Protein AF-A0A5J9T6I3-F1 (afdb_monomer)

Organism: NCBI:txid38414

Nearest PDB structures (foldseek):
  5jdk-assembly1_A  TM=7.201E-01  e=3.651E-01  Schizosaccharomyces pombe 972h-

Solvent-accessible surface area (backbone atoms only — not comparable to full-atom values): 6370 Å² total; per-residue (Å²): 134,81,82,77,71,75,74,78,83,66,51,72,65,41,55,48,51,53,40,50,52,40,34,58,44,24,75,74,68,76,42,82,64,50,42,62,54,51,34,63,74,40,57,92,70,48,83,59,82,85,70,44,38,68,54,50,44,51,47,52,51,50,53,53,51,52,44,50,48,23,50,79,68,78,37,74,83,75,64,61,74,62,41,47,52,52,43,57,42,46,47,69,59,42,50,72,58,50,69,76,46,65,89,72,80,120

Sequence (106 aa):
MAHVAGNDSWSFADEVMILEAIVDMSDLEGMHPSPMDLHLELHGRLMRENAAPHDLAKKKHNLKTKFRRALEDGGPQQGGERNQKLFELSKKVWPDILEMYPHMME

pLDDT: mean 76.87, std 13.87, range [35.81, 90.0]

Radius of gyration: 14.34 Å; Cα contacts (8 Å, |Δi|>4): 78; chains: 1; bounding box: 32×42×34 Å

Mean predicted aligned error: 8.35 Å

InterPro domains:
  IPR053932 Glabrous enhancer-binding protein-like, DBD domain [PF04504] (9-94)

Foldseek 3Di:
DDPCPPPLPFDLVNLLLLLVVQLVVCVVPVDGDQLVVSCVVCPVVGPDPPCHSVSSVVSVVVLLVLLLVCLVVLHNPDDPPSSVSSNVSSCSNCVVVCVVSVVNVD

Secondary structure (DSSP, 8-state):
-----------HHHHHHHHHHHHHHHHHHSSPPPHHHHHHHHTTTSSSTT--HHHHHHHHHHHHHHHHHHHHTTS--SSHHHHHHHHHHHHHH-HHHHHH-GGG--

Structure (mmCIF, N/CA/C/O backbone):
data_AF-A0A5J9T6I3-F1
#
_entry.id   AF-A0A5J9T6I3-F1
#
loop_
_atom_site.group_PDB
_atom_site.id
_atom_site.type_symbol
_atom_site.label_atom_id
_atom_site.label_alt_id
_atom_site.label_comp_id
_atom_site.label_asym_id
_atom_site.label_entity_id
_atom_site.label_seq_id
_atom_site.pdbx_PDB_ins_code
_atom_site.Cartn_x
_atom_site.Cartn_y
_atom_site.Cartn_z
_atom_site.occupancy
_atom_site.B_iso_or_equiv
_atom_site.auth_seq_id
_atom_site.auth_comp_id
_atom_site.auth_asym_id
_atom_site.auth_atom_id
_atom_site.pdbx_PDB_model_num
ATOM 1 N N . MET A 1 1 ? 15.756 29.002 -10.098 1.00 36.44 1 MET A N 1
ATOM 2 C CA . MET A 1 1 ? 16.067 27.564 -9.964 1.00 36.44 1 MET A CA 1
ATOM 3 C C . MET A 1 1 ? 14.814 26.896 -9.428 1.00 36.44 1 MET A C 1
ATOM 5 O O . MET A 1 1 ? 14.497 27.076 -8.262 1.00 36.44 1 MET A O 1
ATOM 9 N N . ALA A 1 2 ? 14.016 26.300 -10.314 1.00 37.66 2 ALA A N 1
ATOM 10 C CA . ALA A 1 2 ? 12.746 25.686 -9.944 1.00 37.66 2 ALA A CA 1
ATOM 11 C C . ALA A 1 2 ? 13.016 24.415 -9.131 1.00 37.66 2 ALA A C 1
ATOM 13 O O . ALA A 1 2 ? 13.875 23.616 -9.504 1.00 37.66 2 ALA A O 1
ATOM 14 N N . HIS A 1 3 ? 12.302 24.258 -8.017 1.00 35.81 3 HIS A N 1
ATOM 15 C CA . HIS A 1 3 ? 12.289 23.037 -7.226 1.00 35.81 3 HIS A CA 1
ATOM 16 C C . HIS A 1 3 ? 11.913 21.866 -8.134 1.00 35.81 3 HIS A C 1
ATOM 18 O O . HIS A 1 3 ? 10.764 21.740 -8.553 1.00 35.81 3 HIS A O 1
ATOM 24 N N . VAL A 1 4 ? 12.882 21.007 -8.440 1.00 39.62 4 VAL A N 1
ATOM 25 C CA . VAL A 1 4 ? 12.614 19.709 -9.050 1.00 39.62 4 VAL A CA 1
ATOM 26 C C . VAL A 1 4 ? 12.035 18.840 -7.939 1.00 39.62 4 VAL A C 1
ATOM 28 O O . VAL A 1 4 ? 12.747 18.096 -7.268 1.00 39.62 4 VAL A O 1
ATOM 31 N N . ALA A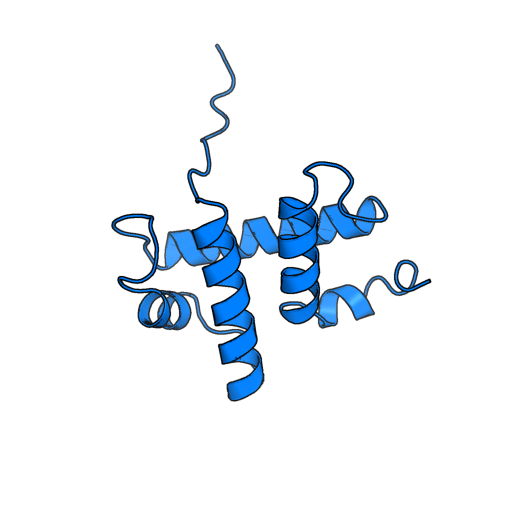 1 5 ? 10.734 18.988 -7.687 1.00 41.16 5 ALA A N 1
ATOM 32 C CA . ALA A 1 5 ? 9.961 17.929 -7.067 1.00 41.16 5 ALA A CA 1
ATOM 33 C C . ALA A 1 5 ? 10.097 16.735 -8.016 1.00 41.16 5 ALA A C 1
ATOM 35 O O . ALA A 1 5 ? 9.482 16.720 -9.079 1.00 41.16 5 ALA A O 1
ATOM 36 N N . GLY A 1 6 ? 11.017 15.818 -7.702 1.00 36.97 6 GLY A N 1
ATOM 37 C CA . GLY A 1 6 ? 11.228 14.598 -8.468 1.00 36.97 6 GLY A CA 1
ATOM 38 C C . GLY A 1 6 ? 9.882 13.909 -8.619 1.00 36.97 6 GLY A C 1
ATOM 39 O O . GLY A 1 6 ? 9.340 13.395 -7.645 1.00 36.97 6 GLY A O 1
ATOM 40 N N . ASN A 1 7 ? 9.325 14.013 -9.821 1.00 44.97 7 ASN A N 1
ATOM 41 C CA . ASN A 1 7 ? 7.996 13.562 -10.174 1.00 44.97 7 ASN A CA 1
ATOM 42 C C . ASN A 1 7 ? 7.973 12.042 -9.989 1.00 44.97 7 ASN A C 1
ATOM 44 O O . ASN A 1 7 ? 8.504 11.300 -10.820 1.00 44.97 7 ASN A O 1
ATOM 48 N N . ASP A 1 8 ? 7.435 11.601 -8.852 1.00 56.38 8 ASP A N 1
ATOM 49 C CA . ASP A 1 8 ? 7.191 10.214 -8.463 1.00 56.38 8 ASP A CA 1
ATOM 50 C C . ASP A 1 8 ? 6.178 9.645 -9.472 1.00 56.38 8 ASP A C 1
ATOM 52 O O . ASP A 1 8 ? 4.977 9.620 -9.231 1.00 56.38 8 ASP A O 1
ATOM 56 N N . SER A 1 9 ? 6.666 9.318 -10.675 1.00 66.88 9 SER A N 1
ATOM 57 C CA . SER A 1 9 ? 5.881 8.994 -11.875 1.00 66.88 9 SER A CA 1
ATOM 58 C C . SER A 1 9 ? 5.329 7.572 -11.778 1.00 66.88 9 SER A C 1
ATOM 60 O O . SER A 1 9 ? 5.609 6.715 -12.612 1.00 66.88 9 SER A O 1
ATOM 62 N N . TRP A 1 10 ? 4.636 7.292 -10.683 1.00 76.75 10 TRP A N 1
ATOM 63 C CA . TRP A 1 10 ? 3.832 6.102 -10.489 1.00 76.75 10 TRP A CA 1
ATOM 64 C C . TRP A 1 10 ? 2.422 6.424 -10.950 1.00 76.75 10 TRP A C 1
ATOM 66 O O . TRP A 1 10 ? 1.865 7.461 -10.582 1.00 76.75 10 TRP A O 1
ATOM 76 N N . SER A 1 11 ? 1.853 5.559 -11.783 1.00 84.06 11 SER A N 1
ATOM 77 C CA . SER A 1 11 ? 0.471 5.744 -12.194 1.00 84.06 11 SER A CA 1
ATOM 78 C C . SER A 1 11 ? -0.465 5.407 -11.032 1.00 84.06 11 SER A C 1
ATOM 80 O O . SER A 1 11 ? -0.143 4.592 -10.170 1.00 84.06 11 SER A O 1
ATOM 82 N N . PHE A 1 12 ? -1.662 5.995 -11.028 1.00 84.19 12 PHE A N 1
ATOM 83 C CA . PHE A 1 12 ? -2.703 5.633 -10.062 1.00 84.19 12 PHE A CA 1
ATOM 84 C C . PHE A 1 12 ? -3.007 4.124 -10.082 1.00 84.19 12 PHE A C 1
ATOM 86 O O . PHE A 1 12 ? -3.257 3.534 -9.037 1.00 84.19 12 PHE A O 1
ATOM 93 N N . ALA A 1 13 ? -2.948 3.496 -11.262 1.00 85.88 13 ALA A N 1
ATOM 94 C CA . ALA A 1 13 ? -3.128 2.056 -11.403 1.00 85.88 13 ALA A CA 1
ATOM 95 C C . ALA A 1 13 ? -2.019 1.270 -10.689 1.00 85.88 13 ALA A C 1
ATOM 97 O O . ALA A 1 13 ? -2.327 0.315 -9.986 1.00 85.88 13 ALA A O 1
ATOM 98 N N . ASP A 1 14 ? -0.759 1.701 -10.801 1.00 87.06 14 ASP A N 1
ATOM 99 C CA . ASP A 1 14 ? 0.348 1.070 -10.075 1.00 87.06 14 ASP A CA 1
ATOM 100 C C . ASP A 1 14 ? 0.196 1.234 -8.561 1.00 87.06 14 ASP A C 1
ATOM 102 O O . ASP A 1 14 ? 0.414 0.290 -7.812 1.00 87.06 14 ASP A O 1
ATOM 106 N N . GLU A 1 15 ? -0.196 2.422 -8.093 1.00 88.31 15 GLU A N 1
ATOM 107 C CA . GLU A 1 15 ? -0.416 2.674 -6.664 1.00 88.31 15 GLU A CA 1
ATOM 108 C C . GLU A 1 15 ? -1.527 1.789 -6.092 1.00 88.31 15 GLU A C 1
ATOM 110 O O . GLU A 1 15 ? -1.375 1.241 -5.000 1.00 88.31 15 GLU A O 1
ATOM 115 N N . VAL A 1 16 ? -2.623 1.632 -6.839 1.00 89.62 16 VAL A N 1
ATOM 116 C CA . VAL A 1 16 ? -3.7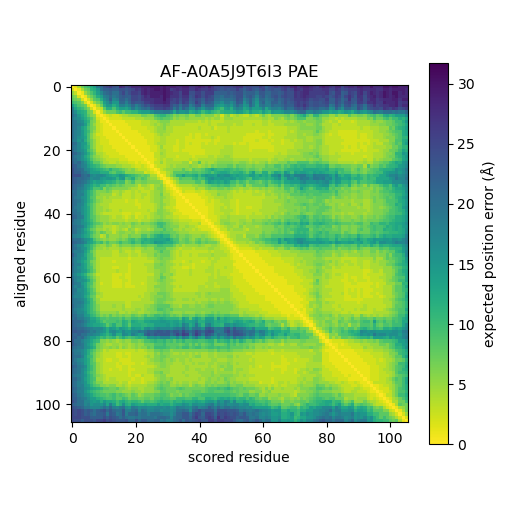27 0.735 -6.485 1.00 89.62 16 VAL A CA 1
ATOM 117 C C . VAL A 1 16 ? -3.254 -0.716 -6.480 1.00 89.62 16 VAL A C 1
ATOM 119 O O . VAL A 1 16 ? -3.454 -1.382 -5.472 1.00 89.62 16 VAL A O 1
ATOM 122 N N . MET A 1 17 ? -2.555 -1.172 -7.525 1.00 90.00 17 MET A N 1
ATOM 123 C CA . MET A 1 17 ? -2.029 -2.541 -7.597 1.00 90.00 17 MET A CA 1
ATOM 124 C C . MET A 1 17 ? -1.061 -2.854 -6.457 1.00 90.00 17 MET A C 1
ATOM 126 O O . MET A 1 17 ? -1.125 -3.937 -5.885 1.00 90.00 17 MET A O 1
ATOM 130 N N . ILE A 1 18 ? -0.189 -1.910 -6.089 1.00 89.25 18 ILE A N 1
ATOM 131 C CA . ILE A 1 18 ? 0.720 -2.083 -4.951 1.00 89.25 18 ILE A CA 1
ATOM 132 C C . ILE A 1 18 ? -0.074 -2.273 -3.662 1.00 89.25 18 ILE A C 1
ATOM 134 O O . ILE A 1 18 ? 0.238 -3.173 -2.890 1.00 89.25 18 ILE A O 1
ATOM 138 N N . LEU A 1 19 ? -1.079 -1.433 -3.403 1.00 89.94 19 LEU A N 1
ATOM 139 C CA . LEU A 1 19 ? -1.872 -1.553 -2.182 1.00 89.94 19 LEU A CA 1
ATOM 140 C C . LEU A 1 19 ? -2.718 -2.830 -2.176 1.00 89.94 19 LEU A C 1
ATOM 142 O O . LEU A 1 19 ? -2.745 -3.502 -1.154 1.00 89.94 19 LEU A O 1
ATOM 146 N N . GLU A 1 20 ? -3.360 -3.181 -3.290 1.00 89.94 20 GLU A N 1
ATOM 147 C CA . GLU A 1 20 ? -4.151 -4.412 -3.427 1.00 89.94 20 GLU A CA 1
ATOM 148 C C . GLU A 1 20 ? -3.283 -5.654 -3.207 1.00 89.94 20 GLU A C 1
ATOM 150 O O . GLU A 1 20 ? -3.628 -6.479 -2.369 1.00 89.94 20 GLU A O 1
ATOM 155 N N . ALA A 1 21 ? -2.100 -5.728 -3.826 1.00 89.19 21 ALA A N 1
ATOM 156 C CA . ALA A 1 21 ? -1.166 -6.829 -3.593 1.00 89.19 21 ALA A CA 1
ATOM 157 C C . ALA A 1 21 ? -0.723 -6.916 -2.126 1.00 89.19 21 ALA A C 1
ATOM 159 O O . ALA A 1 21 ? -0.604 -8.011 -1.584 1.00 89.19 21 ALA A O 1
ATOM 160 N N . ILE A 1 22 ? -0.512 -5.777 -1.451 1.00 88.50 22 ILE A N 1
ATOM 161 C CA . ILE A 1 22 ? -0.209 -5.788 -0.016 1.00 88.50 22 ILE A CA 1
ATOM 162 C C . ILE A 1 22 ? -1.391 -6.333 0.790 1.00 88.50 22 ILE A C 1
ATOM 164 O O . ILE A 1 22 ? -1.151 -7.115 1.707 1.00 88.50 22 ILE A O 1
ATOM 168 N N . VAL A 1 23 ? -2.628 -5.923 0.489 1.00 87.12 23 VAL A N 1
ATOM 169 C CA . VAL A 1 23 ? -3.829 -6.425 1.180 1.00 87.12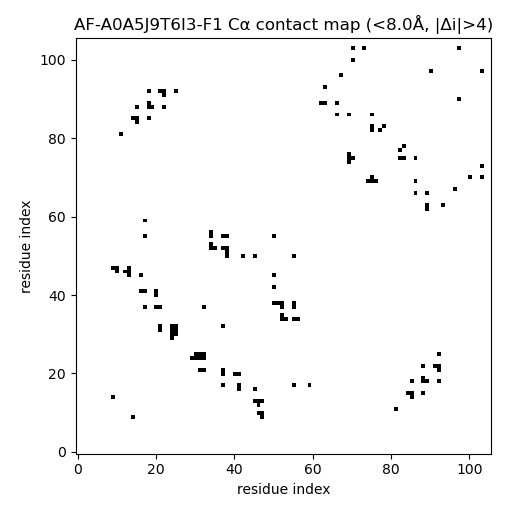 23 VAL A CA 1
ATOM 170 C C . VAL A 1 23 ? -3.959 -7.929 0.981 1.00 87.12 23 VAL A C 1
ATOM 172 O O . VAL A 1 23 ? -4.044 -8.645 1.972 1.00 87.12 23 VAL A O 1
ATOM 175 N N . ASP A 1 24 ? -3.905 -8.401 -0.263 1.00 86.19 24 ASP A N 1
ATOM 176 C CA . ASP A 1 24 ? -4.072 -9.817 -0.595 1.00 86.19 24 ASP A CA 1
ATOM 177 C C . ASP A 1 24 ? -2.995 -10.676 0.082 1.00 86.19 24 ASP A C 1
ATOM 179 O O . ASP A 1 24 ? -3.298 -11.699 0.691 1.00 86.19 24 ASP A O 1
ATOM 183 N N . MET A 1 25 ? -1.734 -10.231 0.060 1.00 83.06 25 MET A N 1
ATOM 184 C CA . MET A 1 25 ? -0.639 -10.931 0.741 1.00 83.06 25 MET A CA 1
ATOM 185 C C . MET A 1 25 ? -0.758 -10.878 2.269 1.00 83.06 25 MET A C 1
ATOM 187 O O . MET A 1 25 ? -0.455 -11.862 2.940 1.00 83.06 25 MET A O 1
ATOM 191 N N . SER A 1 26 ? -1.211 -9.754 2.832 1.00 79.81 26 SER A N 1
ATOM 192 C CA . SER A 1 26 ? -1.373 -9.616 4.286 1.00 79.81 26 SER A CA 1
ATOM 193 C C . SER A 1 26 ? -2.542 -10.450 4.815 1.00 79.81 26 SER A C 1
ATOM 195 O O . SER A 1 26 ? -2.461 -10.936 5.938 1.00 79.81 26 SER A O 1
ATOM 197 N N . ASP A 1 27 ? -3.601 -10.645 4.023 1.00 72.50 27 ASP A N 1
ATOM 198 C CA . ASP A 1 27 ? -4.730 -11.524 4.362 1.00 72.50 27 ASP A CA 1
ATOM 199 C C . ASP A 1 27 ? -4.313 -13.007 4.342 1.00 72.50 27 ASP A C 1
ATOM 201 O O . ASP A 1 27 ? -4.730 -13.792 5.192 1.00 72.50 27 ASP A O 1
ATOM 205 N N . LEU A 1 28 ? -3.414 -13.376 3.420 1.00 66.31 28 LEU A N 1
ATOM 206 C CA . LEU A 1 28 ? -2.895 -14.739 3.276 1.00 66.31 28 LEU A CA 1
ATOM 207 C C . LEU A 1 28 ? -1.844 -15.118 4.333 1.00 66.31 28 LEU A C 1
ATOM 209 O O . LEU A 1 28 ? -1.872 -16.241 4.836 1.00 66.31 28 LEU A O 1
ATOM 213 N N . GLU A 1 29 ? -0.912 -14.217 4.664 1.00 61.62 29 GLU A N 1
ATOM 214 C CA . GLU A 1 29 ? 0.233 -14.525 5.543 1.00 61.62 29 GLU A CA 1
ATOM 215 C C . GLU A 1 29 ? 0.167 -13.858 6.927 1.00 61.62 29 GLU A C 1
ATOM 217 O O . GLU A 1 29 ? 1.004 -14.131 7.789 1.00 61.62 29 GLU A O 1
ATOM 222 N N . GLY A 1 30 ? -0.805 -12.971 7.170 1.00 61.41 30 GLY A N 1
ATOM 223 C CA . GLY A 1 30 ? -0.926 -12.221 8.427 1.00 61.41 30 GLY A CA 1
ATOM 224 C C . GLY A 1 30 ? 0.226 -11.240 8.688 1.00 61.41 30 GLY A C 1
ATOM 225 O O . GLY A 1 30 ? 0.328 -10.679 9.779 1.00 61.41 30 GLY A O 1
ATOM 226 N N . MET A 1 31 ? 1.114 -11.032 7.710 1.00 70.44 31 MET A N 1
ATOM 227 C CA . MET A 1 31 ? 2.275 -10.149 7.790 1.00 70.44 31 MET A CA 1
ATOM 228 C C . MET A 1 31 ? 2.386 -9.276 6.544 1.00 70.44 31 MET A C 1
ATOM 230 O O . MET A 1 31 ? 1.981 -9.646 5.448 1.00 70.44 31 MET A O 1
ATOM 234 N N . HIS A 1 32 ? 2.979 -8.092 6.714 1.00 77.88 32 HIS A N 1
ATOM 235 C CA . HIS A 1 32 ? 3.250 -7.201 5.591 1.00 77.88 32 HIS A CA 1
ATOM 236 C C . HIS A 1 32 ? 4.310 -7.814 4.672 1.00 77.88 32 HIS A C 1
ATOM 238 O O . HIS A 1 32 ? 5.430 -8.027 5.143 1.00 77.88 32 HIS A O 1
ATOM 244 N N . PRO A 1 33 ? 4.027 -7.985 3.368 1.00 81.94 33 PRO A N 1
ATOM 245 C CA . PRO A 1 33 ? 4.972 -8.586 2.441 1.00 81.94 33 PRO A CA 1
ATOM 246 C C . PRO A 1 33 ? 6.252 -7.759 2.350 1.00 81.94 33 PRO A C 1
ATOM 248 O O . PRO A 1 33 ? 6.237 -6.513 2.445 1.00 81.94 33 PRO A O 1
ATOM 251 N N . SER A 1 34 ? 7.373 -8.459 2.163 1.00 83.19 34 SER A N 1
ATOM 252 C CA . SER A 1 34 ? 8.658 -7.810 1.959 1.00 83.19 34 SER A CA 1
ATOM 253 C C . SER A 1 34 ? 8.668 -7.070 0.612 1.00 83.19 34 SER A C 1
ATOM 255 O O . SER A 1 34 ? 7.902 -7.397 -0.299 1.00 83.19 34 SER A O 1
ATOM 257 N N . PRO A 1 35 ? 9.544 -6.066 0.425 1.00 82.69 35 PRO A N 1
ATOM 258 C CA . PRO A 1 35 ? 9.685 -5.407 -0.873 1.00 82.69 35 PRO A CA 1
ATOM 259 C C . PRO A 1 35 ? 10.058 -6.364 -2.015 1.00 82.69 35 PRO A C 1
ATOM 261 O O . PRO A 1 35 ? 9.780 -6.063 -3.173 1.00 82.69 35 PRO A O 1
ATOM 264 N N . MET A 1 36 ? 10.698 -7.493 -1.695 1.00 84.25 36 MET A N 1
ATOM 265 C CA . MET A 1 36 ? 11.058 -8.535 -2.656 1.00 84.25 36 MET A CA 1
ATOM 266 C C . MET A 1 36 ? 9.839 -9.360 -3.072 1.00 84.25 36 MET A C 1
ATOM 268 O O . MET A 1 36 ? 9.649 -9.570 -4.265 1.00 84.25 36 MET A O 1
ATOM 272 N N . ASP A 1 37 ? 8.983 -9.747 -2.127 1.00 86.44 37 ASP A N 1
ATOM 273 C CA . ASP A 1 37 ? 7.753 -10.495 -2.428 1.00 86.44 37 ASP A CA 1
ATOM 274 C C . ASP A 1 37 ? 6.782 -9.635 -3.236 1.00 86.44 37 ASP A C 1
ATOM 276 O O . ASP A 1 37 ? 6.273 -10.066 -4.269 1.00 86.44 37 ASP A O 1
ATOM 280 N N . LEU A 1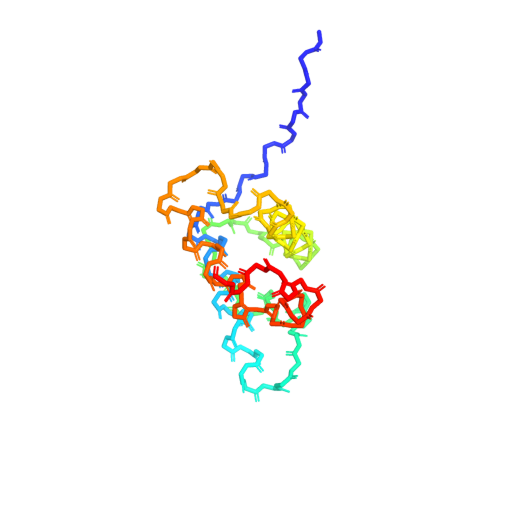 38 ? 6.630 -8.363 -2.847 1.00 85.31 38 LEU A N 1
ATOM 281 C CA . LEU A 1 38 ? 5.864 -7.385 -3.622 1.00 85.31 38 LEU A CA 1
ATOM 282 C C . LEU A 1 38 ? 6.410 -7.219 -5.035 1.00 85.31 38 LEU A C 1
ATOM 284 O O . LEU A 1 38 ? 5.637 -7.116 -5.981 1.00 85.31 38 LEU A O 1
ATOM 288 N N . HIS A 1 39 ? 7.735 -7.184 -5.190 1.00 86.44 39 HIS A N 1
ATOM 289 C CA . HIS A 1 39 ? 8.339 -7.124 -6.512 1.00 86.44 39 HIS A CA 1
ATOM 290 C C . HIS A 1 39 ? 7.996 -8.363 -7.335 1.00 86.44 39 HIS A C 1
ATOM 292 O O . HIS A 1 39 ? 7.649 -8.212 -8.497 1.00 86.44 39 HIS A O 1
ATOM 298 N N . LEU A 1 40 ? 8.102 -9.565 -6.763 1.00 86.31 40 LEU A N 1
ATOM 299 C CA . LEU A 1 40 ? 7.806 -10.816 -7.464 1.00 86.31 40 LEU A CA 1
ATOM 300 C C . LEU A 1 40 ? 6.337 -10.895 -7.899 1.00 86.31 40 LEU A C 1
ATOM 302 O O . LEU A 1 40 ? 6.074 -11.234 -9.049 1.00 86.31 40 LEU A O 1
ATOM 306 N N . GLU A 1 41 ? 5.403 -10.518 -7.026 1.00 86.06 41 GLU A N 1
ATOM 307 C CA . GLU A 1 41 ? 3.964 -10.541 -7.322 1.00 86.06 41 GLU A CA 1
ATOM 308 C C . GLU A 1 41 ? 3.556 -9.499 -8.369 1.00 86.06 41 GLU A C 1
ATOM 310 O O . GLU A 1 41 ? 2.705 -9.741 -9.226 1.00 86.06 41 GLU A O 1
ATOM 315 N N . LEU A 1 42 ? 4.182 -8.323 -8.321 1.00 85.94 42 LEU A N 1
ATOM 316 C CA . LEU A 1 42 ? 3.890 -7.214 -9.226 1.00 85.94 42 LEU A CA 1
ATOM 317 C C . LEU A 1 42 ? 4.751 -7.243 -10.500 1.00 85.94 42 LEU A C 1
ATOM 319 O O . LEU A 1 42 ? 4.560 -6.416 -11.400 1.00 85.94 42 LEU A O 1
ATOM 323 N N . HIS A 1 43 ? 5.681 -8.197 -10.606 1.00 82.75 43 HIS A N 1
ATOM 324 C CA . HIS A 1 43 ? 6.587 -8.325 -11.739 1.00 82.75 43 HIS A CA 1
ATOM 325 C C . HIS A 1 43 ? 5.800 -8.568 -13.033 1.00 82.75 43 HIS A C 1
ATOM 327 O O . HIS A 1 43 ? 5.103 -9.568 -13.188 1.00 82.75 43 HIS A O 1
ATOM 333 N N . GLY A 1 44 ? 5.908 -7.637 -13.985 1.00 78.38 44 GLY A N 1
ATOM 334 C CA . GLY A 1 44 ? 5.179 -7.696 -15.256 1.00 78.38 44 GLY A CA 1
ATOM 335 C C . GLY A 1 44 ? 3.696 -7.306 -15.180 1.00 78.38 44 GLY A C 1
ATOM 336 O O . GLY A 1 44 ? 3.021 -7.351 -16.205 1.00 78.38 44 GLY A O 1
ATOM 337 N N . ARG A 1 45 ? 3.186 -6.908 -14.004 1.00 82.88 45 ARG A N 1
ATOM 338 C CA . ARG A 1 45 ? 1.825 -6.362 -13.831 1.00 82.88 45 ARG A CA 1
ATOM 339 C C . A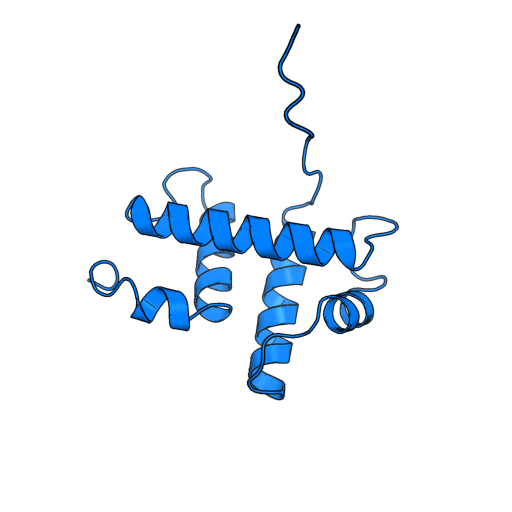RG A 1 45 ? 1.798 -4.837 -13.753 1.00 82.88 45 ARG A C 1
ATOM 341 O O . ARG A 1 45 ? 0.798 -4.226 -14.117 1.00 82.88 45 ARG A O 1
ATOM 348 N N . LEU A 1 46 ? 2.887 -4.227 -13.288 1.00 82.88 46 LEU A N 1
ATOM 349 C CA . LEU A 1 46 ? 3.015 -2.773 -13.200 1.00 82.88 46 LEU A CA 1
ATOM 350 C C . LEU A 1 46 ? 3.161 -2.148 -14.589 1.00 82.88 46 LEU A C 1
ATOM 352 O O . LEU A 1 46 ? 3.876 -2.661 -15.446 1.00 82.88 46 LEU A O 1
ATOM 356 N N . MET A 1 47 ? 2.531 -0.990 -14.772 1.00 79.75 47 MET A N 1
ATOM 357 C CA . MET A 1 47 ? 2.697 -0.142 -15.956 1.00 79.75 47 MET A CA 1
ATOM 358 C C . MET A 1 47 ? 4.091 0.489 -15.992 1.00 79.75 47 MET A C 1
ATOM 360 O O . MET A 1 47 ? 4.596 0.852 -17.052 1.00 79.75 47 MET A O 1
ATOM 364 N N . ARG A 1 48 ? 4.718 0.639 -14.821 1.00 76.69 48 ARG A N 1
ATOM 365 C CA . ARG A 1 48 ? 6.095 1.108 -14.695 1.00 76.69 48 ARG A CA 1
ATOM 366 C C . ARG A 1 48 ? 7.074 0.027 -15.149 1.00 76.69 48 ARG A C 1
ATOM 368 O O . ARG A 1 48 ? 7.235 -0.998 -14.489 1.00 76.69 48 ARG A O 1
ATOM 375 N N . GLU A 1 49 ? 7.805 0.314 -16.220 1.00 73.25 49 GLU A N 1
ATOM 376 C CA . GLU A 1 49 ? 8.915 -0.526 -16.664 1.00 73.25 49 GLU A CA 1
ATOM 377 C C . GLU A 1 49 ? 10.055 -0.516 -15.629 1.00 73.25 49 GLU A C 1
ATOM 379 O O . GLU A 1 49 ? 10.466 0.540 -15.144 1.00 73.25 49 GLU A O 1
ATOM 384 N N . ASN A 1 50 ? 10.580 -1.701 -15.300 1.00 70.19 50 ASN A N 1
ATOM 385 C CA . ASN A 1 50 ? 11.717 -1.904 -14.390 1.00 70.19 50 ASN A CA 1
ATOM 386 C C . ASN A 1 50 ? 11.519 -1.366 -12.959 1.00 70.19 50 ASN A C 1
ATOM 388 O O . ASN A 1 50 ? 12.455 -0.835 -12.359 1.00 70.19 50 ASN A O 1
ATOM 392 N N . ALA A 1 51 ? 10.316 -1.493 -12.393 1.00 78.19 51 ALA A N 1
ATOM 393 C CA . ALA A 1 51 ? 10.092 -1.201 -10.979 1.00 78.19 51 ALA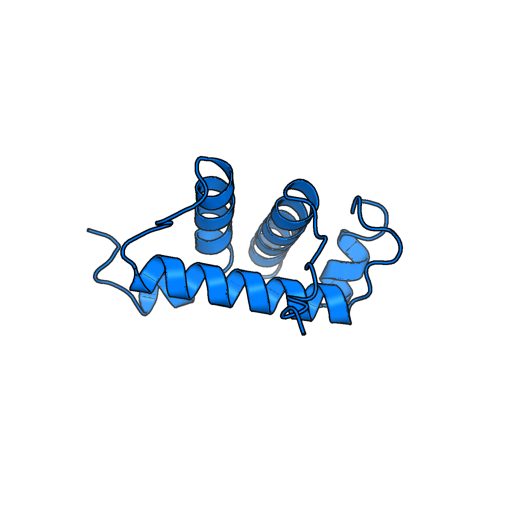 A CA 1
ATOM 394 C C . ALA A 1 51 ? 10.940 -2.130 -10.094 1.00 78.19 51 ALA A C 1
ATOM 396 O O . ALA A 1 51 ? 10.656 -3.318 -10.002 1.00 78.19 51 ALA A O 1
ATOM 397 N N . ALA A 1 52 ? 11.971 -1.599 -9.436 1.00 82.94 52 ALA A N 1
ATOM 398 C CA . ALA A 1 52 ? 12.839 -2.396 -8.580 1.00 82.94 52 ALA A CA 1
ATOM 399 C C . ALA A 1 52 ? 12.264 -2.531 -7.153 1.00 82.94 52 ALA A C 1
ATOM 401 O O . ALA A 1 52 ? 11.463 -1.696 -6.717 1.00 82.94 52 ALA A O 1
ATOM 402 N N . PRO A 1 53 ? 12.715 -3.521 -6.355 1.00 84.56 53 PRO A N 1
ATOM 403 C CA . PRO A 1 53 ? 12.223 -3.709 -4.986 1.00 84.56 53 PRO A CA 1
ATOM 404 C C . PRO A 1 53 ? 12.407 -2.467 -4.102 1.00 84.56 53 PRO A C 1
ATOM 406 O O . PRO A 1 53 ? 11.563 -2.147 -3.266 1.00 84.56 53 PRO A O 1
ATOM 409 N N . HIS A 1 54 ? 13.499 -1.723 -4.303 1.00 84.75 54 HIS A N 1
ATOM 410 C CA . HIS A 1 54 ? 13.768 -0.494 -3.556 1.00 84.75 54 HIS A CA 1
ATOM 411 C C . HIS A 1 54 ? 12.793 0.640 -3.918 1.00 84.75 54 HIS A C 1
ATOM 413 O O . HIS A 1 54 ? 12.411 1.417 -3.041 1.00 84.75 54 HIS A O 1
ATOM 419 N N . ASP A 1 55 ? 12.348 0.716 -5.176 1.00 85.62 55 ASP A N 1
ATOM 420 C CA . ASP A 1 55 ? 11.338 1.680 -5.610 1.00 85.62 55 ASP A CA 1
ATOM 421 C C . ASP A 1 55 ? 9.980 1.356 -4.985 1.00 85.62 55 ASP A C 1
ATOM 423 O O . ASP A 1 55 ? 9.299 2.257 -4.497 1.00 85.62 55 ASP A O 1
ATOM 427 N N . LEU A 1 56 ? 9.615 0.070 -4.923 1.00 85.25 56 LEU A N 1
ATOM 428 C CA . LEU A 1 56 ? 8.400 -0.395 -4.246 1.00 85.25 56 LEU A CA 1
ATOM 429 C C . LEU A 1 56 ? 8.443 -0.107 -2.744 1.00 85.25 56 LEU A C 1
ATOM 431 O O . LEU A 1 56 ? 7.464 0.388 -2.188 1.00 85.25 56 LEU A O 1
ATOM 435 N N . ALA A 1 57 ? 9.585 -0.333 -2.087 1.00 86.19 57 ALA A N 1
ATOM 436 C CA . ALA A 1 57 ? 9.769 0.008 -0.677 1.00 86.19 57 ALA A CA 1
ATOM 437 C C . ALA A 1 57 ? 9.581 1.513 -0.430 1.00 86.19 57 ALA A C 1
ATOM 439 O O . ALA A 1 57 ? 8.836 1.920 0.468 1.00 86.19 57 ALA A O 1
ATOM 440 N N . LYS A 1 58 ? 10.214 2.350 -1.261 1.00 87.75 58 LYS A N 1
ATOM 441 C CA . LYS A 1 58 ? 10.068 3.807 -1.206 1.00 87.75 58 LYS A CA 1
ATOM 442 C C . LYS A 1 58 ? 8.622 4.227 -1.462 1.00 87.75 58 LYS A C 1
ATOM 444 O O . LYS A 1 58 ? 8.090 5.070 -0.741 1.00 87.75 58 LYS A O 1
ATOM 449 N N . LYS A 1 59 ? 7.956 3.609 -2.439 1.00 87.75 59 LYS A N 1
ATOM 450 C CA . LYS A 1 59 ? 6.571 3.925 -2.784 1.00 87.75 59 LYS A CA 1
ATOM 451 C C . LYS A 1 59 ? 5.599 3.532 -1.675 1.00 87.75 59 LYS A C 1
ATOM 453 O O . LYS A 1 59 ? 4.775 4.353 -1.281 1.00 87.75 59 LYS A O 1
ATOM 458 N N . LYS A 1 60 ? 5.758 2.339 -1.097 1.00 87.56 60 LYS A N 1
ATOM 459 C CA . LYS A 1 60 ? 5.028 1.880 0.094 1.00 87.56 60 LYS A CA 1
ATOM 460 C C . LYS A 1 60 ? 5.192 2.867 1.253 1.00 87.56 60 LYS A C 1
ATOM 462 O O . LYS A 1 60 ? 4.207 3.247 1.882 1.00 87.56 60 LYS A O 1
ATOM 467 N N . HIS A 1 61 ? 6.415 3.338 1.505 1.00 87.69 61 HIS A N 1
ATOM 468 C CA . HIS A 1 61 ? 6.683 4.341 2.538 1.00 87.69 61 HIS A CA 1
ATOM 469 C C . HIS A 1 61 ? 5.994 5.689 2.255 1.00 87.69 61 HIS A C 1
ATOM 471 O O . HIS A 1 61 ? 5.404 6.288 3.160 1.00 87.69 61 HIS A O 1
ATOM 477 N N . ASN A 1 62 ? 6.015 6.148 1.001 1.00 87.44 62 ASN A N 1
ATOM 478 C CA . ASN A 1 62 ? 5.335 7.374 0.579 1.00 87.44 62 ASN A CA 1
ATOM 479 C C . ASN A 1 62 ? 3.811 7.266 0.745 1.00 87.44 62 ASN A C 1
ATOM 481 O O . ASN A 1 62 ? 3.196 8.187 1.281 1.00 87.44 62 ASN A O 1
ATOM 485 N N . LEU A 1 63 ? 3.207 6.142 0.344 1.00 87.06 63 LEU A N 1
ATOM 486 C CA . LEU A 1 63 ? 1.773 5.882 0.513 1.00 87.06 63 LEU A CA 1
ATOM 487 C C . LEU A 1 63 ? 1.380 5.845 1.994 1.00 87.06 63 LEU A C 1
ATOM 489 O O . LEU A 1 63 ? 0.424 6.513 2.377 1.00 87.06 63 LEU A O 1
ATOM 493 N N . LYS A 1 64 ? 2.173 5.180 2.845 1.00 87.00 64 LYS A N 1
ATOM 494 C CA . LYS A 1 64 ? 1.970 5.171 4.305 1.00 87.00 64 LYS A CA 1
ATOM 495 C C . LYS A 1 64 ? 2.025 6.577 4.902 1.00 87.00 64 LYS A C 1
ATOM 497 O O . LYS A 1 64 ? 1.194 6.942 5.728 1.00 87.00 64 LYS A O 1
ATOM 502 N N . THR A 1 65 ? 3.000 7.381 4.482 1.00 87.25 65 THR A N 1
ATOM 503 C CA . THR A 1 65 ? 3.150 8.770 4.943 1.00 87.25 65 THR A CA 1
ATOM 504 C C . THR A 1 65 ? 1.981 9.638 4.486 1.00 87.25 65 THR A C 1
ATOM 506 O O . THR A 1 65 ? 1.451 10.416 5.275 1.00 87.25 65 THR A O 1
ATOM 509 N N . LYS A 1 66 ? 1.542 9.483 3.231 1.00 84.50 66 LYS A N 1
ATOM 510 C CA . LYS A 1 66 ? 0.370 10.179 2.686 1.00 84.50 66 LYS A CA 1
ATOM 511 C C . LYS A 1 66 ? -0.904 9.789 3.433 1.00 84.50 66 LYS A C 1
ATOM 513 O O . LYS A 1 66 ? -1.699 10.665 3.747 1.00 84.50 66 LYS A O 1
ATOM 518 N N . PHE A 1 67 ? -1.067 8.507 3.748 1.00 85.31 67 PHE A N 1
ATOM 519 C CA . PHE A 1 67 ? -2.178 8.004 4.547 1.00 85.31 67 PHE A CA 1
ATOM 520 C C . PHE A 1 67 ? -2.176 8.594 5.959 1.00 85.31 67 PHE A C 1
ATOM 522 O O . PHE A 1 67 ? -3.198 9.111 6.388 1.00 85.31 67 PHE A O 1
ATOM 529 N N . ARG A 1 68 ? -1.025 8.615 6.646 1.00 84.94 68 ARG A N 1
ATOM 530 C CA . ARG A 1 68 ? -0.910 9.241 7.971 1.00 84.94 68 ARG A CA 1
ATOM 531 C C . ARG A 1 68 ? -1.262 10.726 7.944 1.00 84.94 68 ARG A C 1
ATOM 533 O O . ARG A 1 68 ? -2.021 11.162 8.792 1.00 84.94 68 ARG A O 1
ATOM 540 N N . ARG A 1 69 ? -0.763 11.477 6.960 1.00 83.81 69 ARG A N 1
ATOM 541 C CA . ARG A 1 69 ? -1.126 12.894 6.805 1.00 83.81 69 ARG A CA 1
ATOM 542 C C . ARG A 1 69 ? -2.618 13.069 6.560 1.00 83.81 69 ARG A C 1
ATOM 544 O O . ARG A 1 69 ? -3.245 13.880 7.214 1.00 83.81 69 ARG A O 1
ATOM 551 N N . ALA A 1 70 ? -3.188 12.261 5.666 1.00 83.00 70 ALA A N 1
ATOM 552 C CA . ALA A 1 70 ? -4.624 12.272 5.415 1.00 83.00 70 ALA A CA 1
ATOM 553 C C . ALA A 1 70 ? -5.431 11.904 6.665 1.00 83.00 70 ALA A C 1
ATOM 555 O O . ALA A 1 70 ? -6.531 12.409 6.821 1.00 83.00 70 ALA A O 1
ATOM 556 N N . LEU A 1 71 ? -4.907 11.061 7.559 1.00 82.75 71 LEU A N 1
ATOM 557 C CA . LEU A 1 71 ? -5.482 10.919 8.890 1.00 82.75 71 LEU A CA 1
ATOM 558 C C . LEU A 1 71 ? -5.338 12.246 9.637 1.00 82.75 71 LEU A C 1
ATOM 560 O O . LEU A 1 71 ? -6.346 12.882 9.866 1.00 82.75 71 LEU A O 1
ATOM 564 N N . GLU A 1 72 ? -4.133 12.732 9.938 1.00 82.50 72 GLU A N 1
ATOM 565 C CA . GLU A 1 72 ? -3.900 13.979 10.706 1.00 82.50 72 GLU A CA 1
ATOM 566 C C . GLU A 1 72 ? -4.753 15.183 10.255 1.00 82.50 72 GLU A C 1
ATOM 568 O O . GLU A 1 72 ? -5.201 15.974 11.081 1.00 82.50 72 GLU A O 1
ATOM 573 N N . ASP A 1 73 ? -5.028 15.272 8.958 1.00 78.62 73 ASP A N 1
ATOM 574 C CA . ASP A 1 73 ? -5.842 16.296 8.312 1.00 78.62 73 ASP A CA 1
ATOM 575 C C . ASP A 1 73 ? -7.378 16.045 8.379 1.00 78.62 73 ASP A C 1
ATOM 577 O O . ASP A 1 73 ? -8.167 16.834 7.861 1.00 78.62 73 ASP A O 1
ATOM 581 N N . GLY A 1 74 ? -7.854 14.973 9.012 1.00 73.12 74 GLY A N 1
ATOM 582 C CA . GLY A 1 74 ? -9.279 14.627 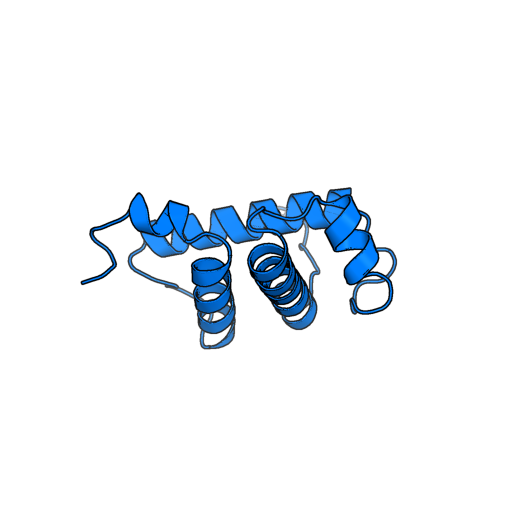9.139 1.00 73.12 74 GLY A CA 1
ATOM 583 C C . GLY A 1 74 ? -9.900 13.989 7.889 1.00 73.12 74 GLY A C 1
ATOM 584 O O . GLY A 1 74 ? -11.115 14.025 7.705 1.00 73.12 74 GLY A O 1
ATOM 585 N N . GLY A 1 75 ? -9.082 13.423 7.003 1.00 71.19 75 GLY A N 1
ATOM 586 C CA . GLY A 1 75 ? -9.499 12.720 5.793 1.00 71.19 75 GLY A CA 1
ATOM 587 C C . GLY A 1 75 ? -8.647 13.074 4.568 1.00 71.19 75 GLY A C 1
ATOM 588 O O . GLY A 1 75 ? -7.773 13.941 4.618 1.00 71.19 75 GLY A O 1
ATOM 589 N N . PRO A 1 76 ? -8.883 12.420 3.414 1.00 73.19 76 PRO A N 1
ATOM 590 C CA . PRO A 1 76 ? -8.184 12.735 2.171 1.00 73.19 76 PRO A CA 1
ATOM 591 C C . PRO A 1 76 ? -8.588 14.133 1.661 1.00 73.19 76 PRO A C 1
ATOM 593 O O . PRO A 1 76 ? -9.463 14.269 0.81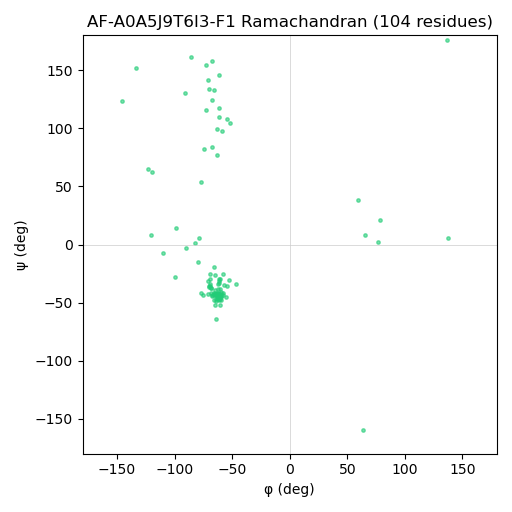0 1.00 73.19 76 PRO A O 1
ATOM 596 N N . GLN A 1 77 ? -7.935 15.181 2.177 1.00 58.75 77 GLN A N 1
ATOM 597 C CA . GLN A 1 77 ? -8.333 16.579 1.971 1.00 58.75 77 GLN A CA 1
ATOM 598 C C . GLN A 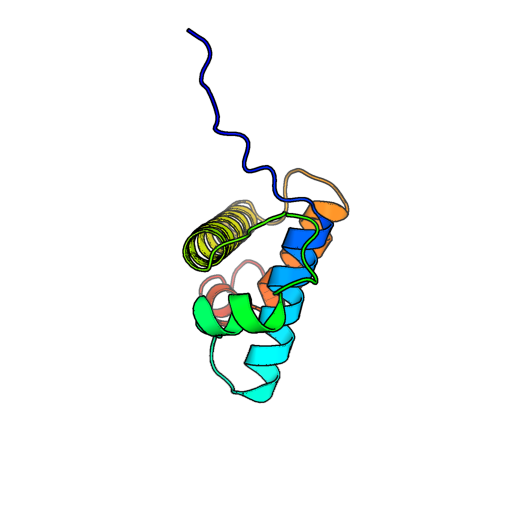1 77 ? -8.239 17.053 0.515 1.00 58.75 77 GLN A C 1
ATOM 600 O O . GLN A 1 77 ? -8.958 17.971 0.127 1.00 58.75 77 GLN A O 1
ATOM 605 N N . GLN A 1 78 ? -7.371 16.464 -0.316 1.00 56.97 78 GLN A N 1
ATOM 606 C CA . GLN A 1 78 ? -7.173 16.917 -1.696 1.00 56.97 78 GLN A CA 1
ATOM 607 C C . GLN A 1 78 ? -6.866 15.746 -2.627 1.00 56.97 78 GLN A C 1
ATOM 609 O O . GLN A 1 78 ? -5.910 15.016 -2.384 1.00 56.97 78 GLN A O 1
ATOM 614 N N . GLY A 1 79 ? -7.657 15.568 -3.697 1.00 56.25 79 GLY A N 1
ATOM 615 C CA . GLY A 1 79 ? -7.384 14.620 -4.794 1.00 56.25 79 GLY A CA 1
ATOM 616 C C . GLY A 1 79 ? -8.560 13.787 -5.326 1.00 56.25 79 GLY A C 1
ATOM 617 O O . GLY A 1 79 ? -8.334 12.919 -6.170 1.00 56.25 79 GLY A O 1
ATOM 618 N N . GLY A 1 80 ? -9.790 14.038 -4.865 1.00 69.81 80 GLY A N 1
ATOM 619 C CA . GLY A 1 80 ? -11.009 13.404 -5.390 1.00 69.81 80 GLY A CA 1
ATOM 620 C C . GLY A 1 80 ? -11.074 11.883 -5.185 1.00 69.81 80 GLY A C 1
ATOM 621 O O . GLY A 1 80 ? -10.356 11.326 -4.351 1.00 69.81 80 GLY A O 1
ATOM 622 N N . GLU A 1 81 ? -11.909 11.204 -5.983 1.00 76.00 81 GLU A N 1
ATOM 623 C CA . GLU A 1 81 ? -12.180 9.753 -5.892 1.00 76.00 81 GLU A CA 1
ATOM 624 C C . GLU A 1 81 ? -10.909 8.887 -5.912 1.00 76.00 81 GLU A C 1
ATOM 626 O O . GLU A 1 81 ? -10.851 7.833 -5.280 1.00 76.00 81 GLU A O 1
ATOM 631 N N . ARG A 1 82 ? -9.848 9.345 -6.591 1.00 79.88 82 ARG A N 1
ATOM 632 C CA . ARG A 1 82 ? -8.559 8.638 -6.652 1.00 79.88 82 ARG A CA 1
ATOM 633 C C . ARG A 1 82 ? -7.885 8.571 -5.286 1.00 79.88 82 ARG A C 1
ATOM 635 O O . ARG A 1 82 ? -7.528 7.491 -4.822 1.00 79.88 82 ARG A O 1
ATOM 642 N N . ASN A 1 83 ? -7.730 9.713 -4.619 1.00 77.81 83 ASN A N 1
ATOM 643 C CA . ASN A 1 83 ? -7.109 9.730 -3.296 1.00 77.81 83 ASN A CA 1
ATOM 644 C C . ASN A 1 83 ? -7.998 9.064 -2.249 1.00 77.81 83 ASN A C 1
ATOM 646 O O . ASN A 1 83 ? -7.461 8.435 -1.342 1.00 77.81 83 ASN A O 1
ATOM 650 N N . GLN A 1 84 ? -9.322 9.113 -2.417 1.00 83.00 84 GLN A N 1
ATOM 651 C CA . GLN A 1 84 ? -10.240 8.349 -1.579 1.00 83.00 84 GLN A CA 1
ATOM 652 C C . GLN A 1 84 ? -10.038 6.839 -1.751 1.00 83.00 84 GLN A C 1
ATOM 654 O O . GLN A 1 84 ? -9.866 6.145 -0.757 1.00 83.00 84 GLN A O 1
ATOM 659 N N . LYS A 1 85 ? -9.941 6.324 -2.985 1.00 85.75 85 LYS A N 1
ATOM 660 C CA . LYS A 1 85 ? -9.673 4.895 -3.219 1.00 85.75 85 LYS A CA 1
ATOM 661 C C . LYS A 1 85 ? -8.335 4.450 -2.620 1.00 85.75 85 LYS A C 1
ATOM 663 O O . LYS A 1 85 ? -8.279 3.415 -1.963 1.00 85.75 85 LYS A O 1
ATOM 668 N N . LEU A 1 86 ? -7.270 5.240 -2.793 1.00 85.75 86 LEU A N 1
ATOM 669 C CA . LEU A 1 86 ? -5.973 4.954 -2.163 1.00 85.75 86 LEU A CA 1
ATOM 670 C C . LEU A 1 86 ? -6.063 4.979 -0.638 1.00 85.75 86 LEU A C 1
ATOM 672 O O . LEU A 1 86 ? -5.422 4.163 0.016 1.00 85.75 86 LEU A O 1
ATOM 676 N N . PHE A 1 87 ? -6.844 5.899 -0.074 1.00 85.12 87 PHE A N 1
ATOM 677 C CA . PHE A 1 87 ? -7.063 5.999 1.363 1.00 85.12 87 PHE A CA 1
ATOM 678 C C . PHE A 1 87 ? -7.814 4.773 1.898 1.00 85.12 87 PHE A C 1
ATOM 680 O O . PHE A 1 87 ? -7.350 4.155 2.849 1.00 85.12 87 PHE A O 1
ATOM 687 N N . GLU A 1 88 ? -8.903 4.352 1.246 1.00 87.19 88 GLU A N 1
ATOM 688 C CA . GLU A 1 88 ? -9.641 3.127 1.592 1.00 87.19 88 GLU A CA 1
ATOM 689 C C . GLU A 1 88 ? -8.761 1.874 1.532 1.00 87.19 88 GLU A C 1
ATOM 691 O O . GLU A 1 88 ? -8.786 1.048 2.442 1.00 87.19 88 GLU A O 1
ATOM 696 N N . LEU A 1 89 ? -7.936 1.740 0.491 1.00 88.38 89 LEU A N 1
ATOM 697 C CA . LEU A 1 89 ? -6.982 0.636 0.388 1.00 88.38 89 LEU A CA 1
ATOM 698 C C . LEU A 1 89 ? -5.903 0.722 1.475 1.00 88.38 89 LEU A C 1
ATOM 700 O O . LEU A 1 89 ? -5.587 -0.275 2.113 1.00 88.38 89 LEU A O 1
ATOM 704 N N . SER A 1 90 ? -5.385 1.920 1.749 1.00 87.56 90 SER A N 1
ATOM 705 C CA . SER A 1 90 ? -4.381 2.145 2.796 1.00 87.56 90 SER A CA 1
ATOM 706 C C . SER A 1 90 ? -4.908 1.804 4.191 1.00 87.56 90 SER A C 1
ATOM 708 O O . SER A 1 90 ? -4.149 1.279 5.001 1.00 87.56 90 SER A O 1
ATOM 710 N N . LYS A 1 91 ? -6.202 2.034 4.459 1.00 86.25 91 LYS A N 1
ATOM 711 C CA . LYS A 1 91 ? -6.869 1.606 5.700 1.00 86.25 91 LYS A CA 1
ATOM 712 C C . LYS A 1 91 ? -6.808 0.092 5.889 1.00 86.25 91 LYS A C 1
ATOM 714 O O . LYS A 1 91 ? -6.520 -0.368 6.987 1.00 86.25 91 LYS A O 1
ATOM 719 N N . LYS A 1 92 ? -7.034 -0.670 4.814 1.00 85.88 92 LYS A N 1
ATOM 720 C CA . LYS A 1 92 ? -6.934 -2.138 4.831 1.00 85.88 92 LYS A CA 1
ATOM 721 C C . LYS A 1 92 ? -5.495 -2.622 4.963 1.00 85.88 92 LYS A C 1
ATOM 723 O O . LYS A 1 92 ? -5.248 -3.621 5.620 1.00 85.88 92 LYS A O 1
ATOM 728 N N . VAL A 1 93 ? -4.552 -1.911 4.346 1.00 86.50 93 VAL A N 1
ATOM 729 C CA . VAL A 1 93 ? -3.128 -2.248 4.419 1.00 86.50 93 VAL A CA 1
ATOM 730 C C . VAL A 1 93 ? -2.551 -1.968 5.809 1.00 86.50 93 VAL A C 1
ATOM 732 O O . VAL A 1 93 ? -1.763 -2.765 6.302 1.00 86.50 93 VAL A O 1
ATOM 735 N N . TRP A 1 94 ? -2.891 -0.846 6.445 1.00 86.12 94 TRP A N 1
ATOM 736 C CA . TRP A 1 94 ? -2.332 -0.442 7.742 1.00 86.12 94 TRP A CA 1
ATOM 737 C C . TRP A 1 94 ? -3.418 -0.222 8.806 1.00 86.12 94 TRP A C 1
ATOM 739 O O . TRP A 1 94 ? -3.567 0.908 9.290 1.00 86.12 94 TRP A O 1
ATOM 749 N N . PRO A 1 95 ? -4.149 -1.275 9.209 1.00 81.06 95 PRO A N 1
ATOM 750 C CA . PRO A 1 95 ? -5.169 -1.165 10.247 1.00 81.06 95 PRO A CA 1
ATOM 751 C C . PRO A 1 95 ? -4.571 -0.725 11.592 1.00 81.06 95 PRO A C 1
ATOM 753 O O . PRO A 1 95 ? -5.175 0.089 12.280 1.00 81.06 95 PRO A O 1
ATOM 756 N N . ASP A 1 96 ? -3.337 -1.123 11.915 1.00 80.69 96 ASP A N 1
ATOM 757 C CA . ASP A 1 96 ? -2.660 -0.737 13.164 1.00 80.69 96 ASP A CA 1
ATOM 758 C C . ASP A 1 96 ? -2.469 0.784 13.298 1.00 80.69 96 ASP A C 1
ATOM 760 O O . ASP A 1 96 ? -2.427 1.334 14.397 1.00 80.69 96 ASP A O 1
ATOM 764 N N . ILE A 1 97 ? -2.339 1.501 12.173 1.00 79.69 97 ILE A N 1
ATOM 765 C CA . ILE A 1 97 ? -2.251 2.967 12.210 1.00 79.69 97 ILE A CA 1
ATOM 766 C C . ILE A 1 97 ? -3.608 3.553 12.601 1.00 79.69 97 ILE A C 1
ATOM 768 O O . ILE A 1 97 ? -3.638 4.533 13.333 1.00 79.69 97 ILE A O 1
ATOM 772 N N . LEU A 1 98 ? -4.720 2.966 12.158 1.00 74.38 98 LEU A N 1
ATOM 773 C CA . LEU A 1 98 ? -6.054 3.428 12.548 1.00 74.38 98 LEU A CA 1
ATOM 774 C C . LEU A 1 98 ? -6.294 3.248 14.046 1.00 74.38 98 LEU A C 1
ATOM 776 O O . LEU A 1 98 ? -6.839 4.146 14.681 1.00 74.38 98 LEU A O 1
ATOM 780 N N . GLU A 1 99 ? -5.820 2.144 14.626 1.00 74.06 99 GLU A N 1
ATOM 781 C CA . GLU A 1 99 ? -5.900 1.916 16.075 1.00 74.06 99 GLU A CA 1
ATOM 782 C C . GLU A 1 99 ? -5.138 2.983 16.879 1.00 74.06 99 GLU A C 1
ATOM 784 O O . GLU A 1 99 ? -5.540 3.337 17.987 1.00 74.06 99 GLU A O 1
ATOM 789 N N . MET A 1 100 ? -4.073 3.557 16.308 1.00 71.50 100 MET A N 1
ATOM 790 C CA . MET A 1 100 ? -3.322 4.664 16.912 1.00 71.50 100 MET A CA 1
ATOM 791 C C . MET A 1 100 ? -3.981 6.045 16.741 1.00 71.50 100 MET A C 1
ATOM 793 O O . MET A 1 100 ? -3.609 6.977 17.455 1.00 71.50 100 MET A O 1
ATOM 797 N N . TYR A 1 101 ? -4.962 6.193 15.844 1.00 66.94 101 TYR A N 1
ATOM 798 C CA . TYR A 1 101 ? -5.723 7.433 15.621 1.00 66.94 101 TYR A CA 1
ATOM 799 C C . TYR A 1 101 ? -7.234 7.217 15.877 1.00 66.94 101 TYR A C 1
ATOM 801 O O . TYR A 1 101 ? -8.053 7.408 14.976 1.00 66.94 101 TYR A O 1
ATOM 809 N N . PRO A 1 102 ? -7.645 6.861 17.113 1.00 59.38 102 PRO A N 1
ATOM 810 C CA . PRO A 1 102 ? -9.030 6.478 17.423 1.00 59.38 102 PRO A CA 1
ATOM 811 C C . PRO A 1 102 ? -10.052 7.616 17.258 1.00 59.38 102 PRO A C 1
ATOM 813 O O . PRO A 1 102 ? -11.237 7.355 17.100 1.00 59.38 102 PRO A O 1
ATOM 816 N N . HIS A 1 103 ? -9.606 8.876 17.251 1.00 59.53 103 HIS A N 1
ATOM 817 C CA . HIS A 1 103 ? -10.447 10.075 17.132 1.00 59.53 103 HIS A CA 1
ATOM 818 C C . HIS A 1 103 ? -10.915 10.376 15.695 1.00 59.53 103 HIS A C 1
ATOM 820 O O . HIS A 1 103 ? -11.498 11.427 15.452 1.00 59.53 103 HIS A O 1
ATOM 826 N N . MET A 1 104 ? -10.634 9.491 14.735 1.00 57.44 104 MET A N 1
ATOM 827 C CA . MET A 1 104 ? -11.009 9.658 13.322 1.00 57.44 104 MET A CA 1
ATOM 828 C C . MET A 1 104 ? -11.913 8.549 12.784 1.00 57.44 104 MET A C 1
ATOM 830 O O . MET A 1 104 ? -12.150 8.476 11.580 1.00 57.44 104 MET A O 1
ATOM 834 N N . MET A 1 105 ? -12.389 7.670 13.668 1.00 53.28 105 MET A N 1
ATOM 835 C CA . MET A 1 105 ? -13.415 6.667 13.366 1.00 53.28 105 MET A CA 1
ATOM 836 C C . MET A 1 105 ? -14.824 7.100 13.819 1.00 53.28 105 MET A C 1
ATOM 838 O O . MET A 1 105 ? -15.713 6.253 13.875 1.00 53.28 105 MET A O 1
ATOM 842 N N . GLU A 1 106 ? -15.024 8.383 14.145 1.00 47.00 106 GLU A N 1
ATOM 843 C CA . GLU A 1 106 ? -16.335 8.966 14.495 1.00 47.00 106 GLU A CA 1
ATOM 844 C C . GLU A 1 106 ? -17.057 9.574 13.286 1.00 47.00 106 GLU A C 1
ATOM 846 O O . GLU A 1 106 ? -16.400 10.292 12.496 1.00 47.00 106 GLU A O 1
#